Protein AF-A0A8D8DUJ5-F1 (afdb_monomer_lite)

InterPro domains:
  IPR011990 Tetratricopeptide-like helical domain superfamily [SSF48452] (53-82)

Foldseek 3Di:
DDPVVVVVVVLVVVCVVQDDPVCPPPNDVVNVVVSCVVCVVSPVDDDDAADQVQLVVLQVQLVVCVVVVVNVSSLVSLVSSCSRHDPPDPSNVSSVVSD

Secondary structure (DSSP, 8-state):
--HHHHHHHHHHHHHHHHS-GGGGTS--HHHHHHHHHTTGGGT-PPPPPP-HHHHHHHHHHHHHHHHTT-HHHHHHHHHHHHHHSPTT-HHHHHHHHH-

pLDDT: mean 83.49, std 15.04, range [44.81, 98.69]

Sequence (99 aa):
MDQLGTAINTLRSRLDREMPRHRRRNADIVDYRDFIAQRDALINVPEVAKSNELADRHRQHGNRAYAAKRFDEALLQYNQSICFAERGSKQLGMGYANR

Organism: Culex pipiens (NCBI:txid7175)

Structure (mmCIF, N/CA/C/O backbone):
data_AF-A0A8D8DUJ5-F1
#
_entry.id   AF-A0A8D8DUJ5-F1
#
loop_
_atom_site.group_PDB
_atom_site.id
_atom_site.type_symbol
_atom_site.label_atom_id
_atom_site.label_alt_id
_atom_site.label_comp_id
_atom_site.label_asym_id
_atom_site.label_entity_id
_atom_site.label_seq_id
_atom_site.pdbx_PDB_ins_code
_atom_site.Cartn_x
_atom_site.Cartn_y
_atom_site.Cartn_z
_atom_site.occupancy
_atom_site.B_iso_or_equiv
_atom_site.auth_seq_id
_atom_site.auth_comp_id
_atom_site.auth_asym_id
_atom_site.auth_atom_id
_atom_site.pdbx_PDB_model_num
ATOM 1 N N . MET A 1 1 ? -11.734 -10.640 -5.998 1.00 44.81 1 MET A N 1
ATOM 2 C CA . MET A 1 1 ? -10.548 -11.269 -6.616 1.00 44.81 1 MET A CA 1
ATOM 3 C C . MET A 1 1 ? -9.896 -10.201 -7.469 1.00 44.81 1 MET A C 1
ATOM 5 O O . MET A 1 1 ? -10.455 -9.814 -8.483 1.00 44.81 1 MET A O 1
ATOM 9 N N . ASP A 1 2 ? -8.853 -9.596 -6.915 1.00 58.16 2 ASP A N 1
ATOM 10 C CA . ASP A 1 2 ? -8.398 -8.236 -7.207 1.00 58.16 2 ASP A CA 1
ATOM 11 C C . ASP A 1 2 ? -7.586 -8.171 -8.515 1.00 58.16 2 ASP A C 1
ATOM 13 O O . ASP A 1 2 ? -6.644 -8.947 -8.692 1.00 58.16 2 ASP A O 1
ATOM 17 N N . GLN A 1 3 ? -7.939 -7.264 -9.436 1.00 55.00 3 GLN A N 1
ATOM 18 C CA . GLN A 1 3 ? -7.257 -7.101 -10.734 1.00 55.00 3 GLN A CA 1
ATOM 19 C C . GLN A 1 3 ? -5.748 -6.848 -10.563 1.00 55.00 3 GLN A C 1
ATOM 21 O O . GLN A 1 3 ? -4.942 -7.281 -11.390 1.00 55.00 3 GLN A O 1
ATOM 26 N N . LEU A 1 4 ? -5.361 -6.231 -9.442 1.00 52.94 4 LEU A N 1
ATOM 27 C CA . LEU A 1 4 ? -3.974 -5.988 -9.056 1.00 52.94 4 LEU A CA 1
ATOM 28 C C . LEU A 1 4 ? -3.201 -7.291 -8.778 1.00 52.94 4 LEU A C 1
ATOM 30 O O . LEU A 1 4 ? -2.063 -7.453 -9.220 1.00 52.94 4 LEU A O 1
ATOM 34 N N . GLY A 1 5 ? -3.836 -8.257 -8.105 1.00 62.81 5 GLY A N 1
ATOM 35 C CA . GLY A 1 5 ? -3.246 -9.570 -7.834 1.00 62.81 5 GLY A CA 1
ATOM 36 C C . GLY A 1 5 ? -2.992 -10.358 -9.118 1.00 62.81 5 GLY A C 1
ATOM 37 O O . GLY A 1 5 ? -1.948 -10.995 -9.268 1.00 62.81 5 GLY A O 1
ATOM 38 N N . THR A 1 6 ? -3.901 -10.261 -10.090 1.00 69.69 6 THR A N 1
ATOM 39 C CA . THR A 1 6 ? -3.722 -10.878 -11.411 1.00 69.69 6 THR A CA 1
ATOM 40 C C . THR A 1 6 ? -2.583 -10.217 -12.191 1.00 69.69 6 THR A C 1
ATOM 42 O O . THR A 1 6 ? -1.768 -10.924 -12.787 1.00 69.69 6 THR A O 1
ATOM 45 N N . ALA A 1 7 ? -2.463 -8.887 -12.147 1.00 67.19 7 ALA A N 1
ATOM 46 C CA . ALA A 1 7 ? -1.392 -8.153 -12.825 1.00 67.19 7 ALA A CA 1
ATOM 47 C C . ALA A 1 7 ? -0.002 -8.498 -12.261 1.00 67.19 7 ALA A C 1
ATOM 49 O O . ALA A 1 7 ? 0.905 -8.837 -13.022 1.00 67.19 7 ALA A O 1
ATOM 50 N N . ILE A 1 8 ? 0.150 -8.511 -10.932 1.00 69.12 8 ILE A N 1
ATOM 51 C CA . ILE A 1 8 ? 1.406 -8.887 -10.261 1.00 69.12 8 ILE A CA 1
ATOM 52 C C . ILE A 1 8 ? 1.779 -10.339 -10.568 1.00 69.12 8 ILE A C 1
ATOM 54 O O . ILE A 1 8 ? 2.925 -10.623 -10.914 1.00 69.12 8 ILE A O 1
ATOM 58 N N . ASN A 1 9 ? 0.821 -11.268 -10.501 1.00 75.00 9 ASN A N 1
ATOM 59 C CA . ASN A 1 9 ? 1.080 -12.671 -10.826 1.00 75.00 9 ASN A CA 1
ATOM 60 C C . ASN A 1 9 ? 1.467 -12.866 -12.298 1.00 75.00 9 ASN A C 1
ATOM 62 O O . ASN A 1 9 ? 2.311 -13.711 -12.603 1.00 75.00 9 ASN A O 1
ATOM 66 N N . THR A 1 10 ? 0.898 -12.066 -13.201 1.00 77.50 10 THR A N 1
ATOM 67 C CA . THR A 1 10 ? 1.243 -12.066 -14.629 1.00 77.50 10 THR A CA 1
ATOM 68 C C . THR A 1 10 ? 2.662 -11.552 -14.849 1.00 77.50 10 THR A C 1
ATOM 70 O O . THR A 1 10 ? 3.446 -12.203 -15.542 1.00 77.50 10 THR A O 1
ATOM 73 N N . LEU A 1 11 ? 3.027 -10.434 -14.213 1.00 72.00 11 LEU A N 1
ATOM 74 C CA . LEU A 1 11 ? 4.386 -9.891 -14.258 1.00 72.00 11 LEU A CA 1
ATOM 75 C C . LEU A 1 11 ? 5.403 -10.886 -13.694 1.00 72.00 11 LEU A C 1
ATOM 77 O O . LEU A 1 11 ? 6.410 -11.158 -14.344 1.00 72.00 11 LEU A O 1
ATOM 81 N N . ARG A 1 12 ? 5.105 -11.501 -12.543 1.00 73.50 12 ARG A N 1
ATOM 82 C CA . ARG A 1 12 ? 5.962 -12.518 -11.923 1.00 73.50 12 ARG A CA 1
ATOM 83 C C . ARG A 1 12 ? 6.143 -13.734 -12.827 1.00 73.50 12 ARG A C 1
ATOM 85 O O . ARG A 1 12 ? 7.270 -14.143 -13.071 1.00 73.50 12 ARG A O 1
ATOM 92 N N . SER A 1 13 ? 5.054 -14.257 -13.387 1.00 78.75 13 SER A N 1
ATOM 93 C CA . SER A 1 13 ? 5.100 -15.413 -14.294 1.00 78.75 13 SER A CA 1
ATOM 94 C C . SER A 1 13 ? 5.884 -15.108 -15.572 1.00 78.75 13 SER A C 1
ATOM 96 O O . SER A 1 13 ? 6.636 -15.951 -16.062 1.00 78.75 13 SER A O 1
ATOM 98 N N . ARG A 1 14 ? 5.745 -13.890 -16.112 1.00 74.75 14 ARG A N 1
ATOM 99 C CA . ARG A 1 14 ? 6.528 -13.434 -17.264 1.00 74.75 14 ARG A CA 1
ATOM 100 C C . ARG A 1 14 ? 8.009 -13.334 -16.908 1.00 74.75 14 ARG A C 1
ATOM 102 O O . ARG A 1 14 ? 8.826 -13.870 -17.645 1.00 74.75 14 ARG A O 1
ATOM 109 N N . LEU A 1 15 ? 8.349 -12.712 -15.781 1.00 73.31 15 LEU A N 1
ATOM 110 C CA . LEU A 1 15 ? 9.727 -12.611 -15.302 1.00 73.31 15 LEU A CA 1
ATOM 111 C C . LEU A 1 15 ? 10.351 -14.000 -15.106 1.00 73.31 15 LEU A C 1
ATOM 113 O O . LEU A 1 15 ? 11.453 -14.253 -15.582 1.00 73.31 15 LEU A O 1
ATOM 117 N N . ASP A 1 16 ? 9.617 -14.921 -14.482 1.00 74.62 16 ASP A N 1
ATOM 118 C CA . ASP A 1 16 ? 10.046 -16.301 -14.246 1.00 74.62 16 ASP A CA 1
ATOM 119 C C . ASP A 1 16 ? 10.341 -17.073 -15.535 1.00 74.62 16 ASP A C 1
ATOM 121 O O . ASP A 1 16 ? 11.272 -17.882 -15.562 1.00 74.62 16 ASP A O 1
ATOM 125 N N . ARG A 1 17 ? 9.543 -16.833 -16.582 1.00 75.69 17 ARG A N 1
ATOM 126 C CA . ARG A 1 17 ? 9.692 -17.461 -17.899 1.00 75.69 17 ARG A CA 1
ATOM 127 C C . ARG A 1 17 ? 10.866 -16.885 -18.684 1.00 75.69 17 ARG A C 1
ATOM 129 O O . ARG A 1 17 ? 11.576 -17.636 -19.343 1.00 75.69 17 ARG A O 1
ATOM 136 N N . GLU A 1 18 ? 11.037 -15.568 -18.647 1.00 73.94 18 GLU A N 1
ATOM 137 C CA . GLU A 1 18 ? 12.080 -14.871 -19.405 1.00 73.94 18 GLU A CA 1
ATOM 138 C C . GLU A 1 18 ? 13.465 -15.011 -18.746 1.00 73.94 18 GLU A C 1
ATOM 140 O O . GLU A 1 18 ? 14.479 -14.945 -19.437 1.00 73.94 18 GLU A O 1
ATOM 145 N N . MET A 1 19 ? 13.529 -15.236 -17.427 1.00 69.56 19 MET A N 1
ATOM 146 C CA . MET A 1 19 ? 14.787 -15.413 -16.694 1.00 69.56 19 MET A CA 1
ATOM 147 C C . MET A 1 19 ? 15.413 -16.805 -16.925 1.00 69.56 19 MET A C 1
ATOM 149 O O . MET A 1 19 ? 14.788 -17.824 -16.610 1.00 69.56 19 MET A O 1
ATOM 153 N N . PRO A 1 20 ? 16.681 -16.901 -17.381 1.00 64.12 20 PRO A N 1
ATOM 154 C CA . PRO A 1 20 ? 17.355 -18.185 -17.578 1.00 64.12 20 PRO A CA 1
ATOM 155 C C . PRO A 1 20 ? 17.491 -18.986 -16.270 1.00 64.12 20 PRO A C 1
ATOM 157 O O . PRO A 1 20 ? 18.001 -18.483 -15.268 1.00 64.12 20 PRO A O 1
ATOM 160 N N . ARG A 1 21 ? 17.104 -20.271 -16.289 1.00 58.84 21 ARG A N 1
ATOM 161 C CA . ARG A 1 21 ? 17.084 -21.173 -15.112 1.00 58.84 21 ARG A CA 1
ATOM 162 C C . ARG A 1 21 ? 18.430 -21.279 -14.367 1.00 58.84 21 ARG A C 1
ATOM 164 O O . ARG A 1 21 ? 18.438 -21.430 -13.150 1.00 58.84 21 ARG A O 1
ATOM 171 N N . HIS A 1 22 ? 19.549 -21.132 -15.075 1.00 53.88 22 HIS A N 1
ATOM 172 C CA . HIS A 1 22 ? 20.931 -21.188 -14.567 1.00 53.88 22 HIS A CA 1
ATOM 173 C C . HIS A 1 22 ? 21.312 -19.985 -13.681 1.00 53.88 22 HIS A C 1
ATOM 175 O O . HIS A 1 22 ? 22.182 -20.102 -12.824 1.00 53.88 22 HIS A O 1
ATOM 181 N N . ARG A 1 23 ? 20.626 -18.841 -13.826 1.00 54.72 23 ARG A N 1
ATOM 182 C CA . ARG A 1 23 ? 20.873 -17.621 -13.033 1.00 54.72 23 ARG A CA 1
ATOM 183 C C . ARG A 1 23 ? 20.182 -17.621 -11.668 1.00 54.72 23 ARG A C 1
ATOM 185 O O . ARG A 1 23 ? 20.319 -16.669 -10.918 1.00 54.72 23 ARG A O 1
ATOM 192 N N . ARG A 1 24 ? 19.438 -18.673 -11.311 1.00 57.41 24 ARG A N 1
ATOM 193 C CA . ARG A 1 24 ? 18.707 -18.734 -10.029 1.00 57.41 24 ARG A CA 1
ATOM 194 C C . ARG A 1 24 ? 19.582 -19.092 -8.823 1.00 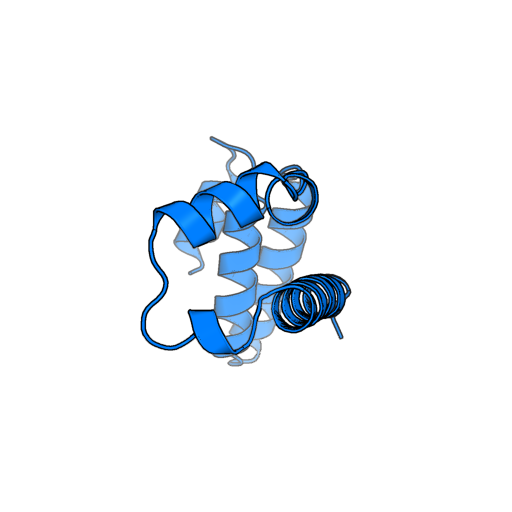57.41 24 ARG A C 1
ATOM 196 O O . ARG A 1 24 ? 19.110 -18.955 -7.702 1.00 57.41 24 ARG A O 1
ATOM 203 N N . ARG A 1 25 ? 20.816 -19.574 -9.032 1.00 55.25 25 ARG A N 1
ATOM 204 C CA . ARG A 1 25 ? 21.679 -20.068 -7.940 1.00 55.25 25 ARG A CA 1
ATOM 205 C C . ARG A 1 25 ? 22.986 -19.296 -7.745 1.00 55.25 25 ARG A C 1
ATOM 207 O O . ARG A 1 25 ? 23.362 -19.125 -6.600 1.00 55.25 25 ARG A O 1
ATOM 214 N N . ASN A 1 26 ? 23.605 -18.791 -8.817 1.00 54.16 26 ASN A N 1
ATOM 215 C CA . ASN A 1 26 ? 24.830 -17.972 -8.800 1.00 54.16 26 ASN A CA 1
ATOM 216 C C . ASN A 1 26 ? 24.741 -16.894 -9.897 1.00 54.16 26 ASN A C 1
ATOM 218 O O . ASN A 1 26 ? 25.471 -16.951 -10.884 1.00 54.16 26 ASN A O 1
ATOM 222 N N . ALA A 1 27 ? 23.772 -15.980 -9.808 1.00 59.56 27 ALA A N 1
ATOM 223 C CA . ALA A 1 27 ? 23.623 -14.946 -10.830 1.00 59.56 27 ALA A CA 1
ATOM 224 C C . ALA A 1 27 ? 24.824 -13.993 -10.764 1.00 59.56 27 ALA A C 1
ATOM 226 O O . ALA A 1 27 ? 24.977 -13.265 -9.783 1.00 59.56 27 ALA A O 1
ATOM 227 N N . ASP A 1 28 ? 25.662 -13.992 -11.799 1.00 73.75 28 ASP A N 1
ATOM 228 C CA . ASP A 1 28 ? 26.586 -12.887 -12.019 1.00 73.75 28 ASP A CA 1
ATOM 229 C C . ASP A 1 28 ? 25.745 -11.600 -12.141 1.00 73.75 28 ASP A C 1
ATOM 231 O O . ASP A 1 28 ? 24.745 -11.534 -12.866 1.00 73.75 28 ASP A O 1
ATOM 235 N N . ILE A 1 29 ? 26.091 -10.592 -11.343 1.00 74.31 29 ILE A N 1
ATOM 236 C CA . ILE A 1 29 ? 25.377 -9.317 -11.287 1.00 74.31 29 ILE A CA 1
ATOM 237 C C . ILE A 1 29 ? 25.372 -8.607 -12.646 1.00 74.31 29 ILE A C 1
ATOM 239 O O . ILE A 1 29 ? 24.409 -7.907 -12.960 1.00 74.31 29 ILE A O 1
ATOM 243 N N . VAL A 1 30 ? 26.404 -8.824 -13.467 1.00 77.25 30 VAL A N 1
ATOM 244 C CA . VAL A 1 30 ? 26.509 -8.304 -14.836 1.00 77.25 30 VAL A CA 1
ATOM 245 C C . VAL A 1 30 ? 25.399 -8.890 -15.697 1.00 77.25 30 VAL A C 1
ATOM 247 O O . VAL A 1 30 ? 24.645 -8.171 -16.342 1.00 77.25 30 VAL A O 1
ATOM 250 N N . ASP A 1 31 ? 25.227 -10.198 -15.603 1.00 74.75 31 ASP A N 1
ATOM 251 C CA . ASP A 1 31 ? 24.221 -10.978 -16.303 1.00 74.75 31 ASP A CA 1
ATOM 252 C C . ASP A 1 31 ? 22.792 -10.525 -15.951 1.00 74.75 31 ASP A C 1
ATOM 254 O O . ASP A 1 31 ? 21.932 -10.360 -16.828 1.00 74.75 31 ASP A O 1
ATOM 258 N N . TYR A 1 32 ? 22.534 -10.308 -14.657 1.00 74.44 32 TYR A N 1
ATOM 259 C CA . TYR A 1 32 ? 21.270 -9.755 -14.173 1.00 74.44 32 TYR A CA 1
ATOM 260 C C . TYR A 1 32 ? 21.050 -8.336 -14.704 1.00 74.44 32 TYR A C 1
ATOM 262 O O . TYR A 1 32 ? 20.016 -8.071 -15.315 1.00 74.44 32 TYR A O 1
ATOM 270 N N . ARG A 1 33 ? 22.034 -7.447 -14.534 1.00 76.88 33 ARG A N 1
ATOM 271 C CA . ARG A 1 33 ? 21.971 -6.057 -14.998 1.00 76.88 33 ARG A CA 1
ATOM 272 C C . ARG A 1 33 ? 21.699 -5.977 -16.497 1.00 76.88 33 ARG A C 1
ATOM 274 O O . ARG A 1 33 ? 20.827 -5.218 -16.902 1.00 76.88 33 ARG A O 1
ATOM 281 N N . ASP A 1 34 ? 22.396 -6.763 -17.308 1.00 80.38 34 ASP A N 1
ATOM 282 C CA . ASP A 1 34 ? 22.255 -6.736 -18.763 1.00 80.38 34 ASP A CA 1
ATOM 283 C C . ASP A 1 34 ? 20.875 -7.261 -19.193 1.00 80.38 34 ASP A C 1
ATOM 285 O O . ASP A 1 34 ? 20.254 -6.716 -20.104 1.00 80.38 34 ASP A O 1
ATOM 289 N N . PHE A 1 35 ? 20.336 -8.262 -18.488 1.00 78.00 35 PHE A N 1
ATOM 290 C CA . PHE A 1 35 ? 18.966 -8.731 -18.712 1.00 78.00 35 PHE A CA 1
ATOM 291 C C . PHE A 1 35 ? 17.917 -7.673 -18.369 1.00 78.00 35 PHE A C 1
ATOM 293 O O . PHE A 1 35 ? 16.971 -7.492 -19.136 1.00 78.00 35 PHE A O 1
ATOM 300 N N . ILE A 1 36 ? 18.091 -6.980 -17.241 1.00 77.44 36 ILE A N 1
ATOM 301 C CA . ILE A 1 36 ? 17.231 -5.872 -16.823 1.00 77.44 36 ILE A CA 1
ATOM 302 C C . ILE A 1 36 ? 17.311 -4.718 -17.832 1.00 77.44 36 ILE A C 1
ATOM 304 O O . ILE A 1 36 ? 16.272 -4.249 -18.291 1.00 77.44 36 ILE A O 1
ATOM 308 N N . ALA A 1 37 ? 18.515 -4.316 -18.242 1.00 78.50 37 ALA A N 1
ATOM 309 C CA . ALA A 1 37 ? 18.730 -3.225 -19.192 1.00 78.50 37 ALA A CA 1
ATOM 310 C C . ALA A 1 37 ? 18.078 -3.496 -20.559 1.00 78.50 37 ALA A C 1
ATOM 312 O O 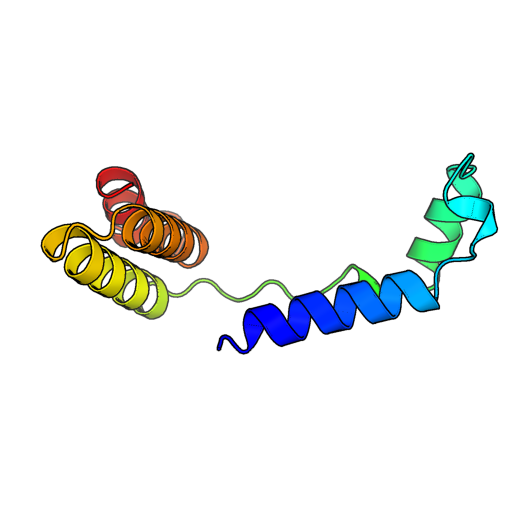. ALA A 1 37 ? 17.543 -2.588 -21.187 1.00 78.50 37 ALA A O 1
ATOM 313 N N . GLN A 1 38 ? 18.064 -4.755 -21.008 1.00 79.69 38 GLN A N 1
ATOM 314 C CA . GLN A 1 38 ? 17.403 -5.159 -22.255 1.00 79.69 38 GLN A CA 1
ATOM 315 C C . GLN A 1 38 ? 15.873 -5.255 -22.138 1.00 79.69 38 GLN A C 1
ATOM 317 O O . GLN A 1 38 ? 15.185 -5.379 -23.151 1.00 79.69 38 GLN A O 1
ATOM 322 N N . ARG A 1 39 ? 15.322 -5.255 -20.919 1.00 76.75 39 ARG A N 1
ATOM 323 C CA . ARG A 1 39 ? 13.900 -5.507 -20.645 1.00 76.75 39 ARG A CA 1
ATOM 324 C C . ARG A 1 39 ? 13.317 -4.465 -19.690 1.00 76.75 39 ARG A C 1
ATOM 326 O O . ARG A 1 39 ? 12.563 -4.821 -18.787 1.00 76.75 39 ARG A O 1
ATOM 333 N N . ASP A 1 40 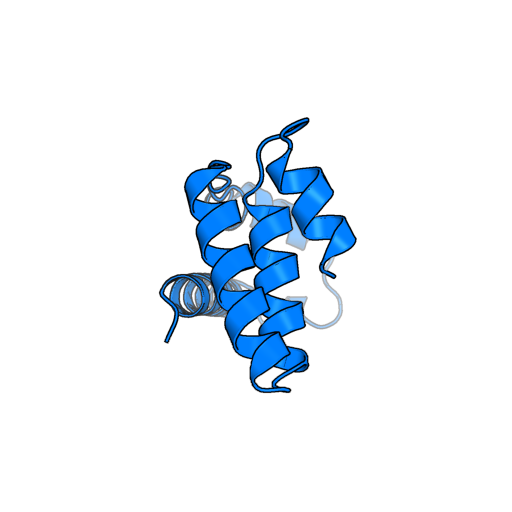? 13.615 -3.187 -19.933 1.00 73.06 40 ASP A N 1
ATOM 334 C CA . ASP A 1 40 ? 13.158 -2.046 -19.118 1.00 73.06 40 ASP A CA 1
ATOM 335 C C . ASP A 1 40 ? 11.651 -2.104 -18.811 1.00 73.06 40 ASP A C 1
ATOM 337 O O . ASP A 1 40 ? 11.233 -1.985 -17.664 1.00 73.06 40 ASP A O 1
ATOM 341 N N . ALA A 1 41 ? 10.833 -2.462 -19.806 1.00 69.81 41 ALA A N 1
ATOM 342 C CA . ALA A 1 41 ? 9.380 -2.597 -19.672 1.00 69.81 41 ALA A CA 1
ATOM 343 C C . ALA A 1 41 ? 8.899 -3.687 -18.683 1.00 69.81 41 ALA A C 1
ATOM 345 O O . ALA A 1 41 ? 7.706 -3.754 -18.389 1.00 69.81 41 ALA A O 1
ATOM 346 N N . LEU A 1 42 ? 9.775 -4.576 -18.195 1.00 67.75 42 LEU A N 1
ATOM 347 C CA . LEU A 1 42 ? 9.436 -5.542 -17.140 1.00 67.75 42 LEU A CA 1
ATOM 348 C C . LEU A 1 42 ? 9.547 -4.956 -15.729 1.00 67.75 42 LEU A C 1
ATOM 350 O O . LEU A 1 42 ? 8.994 -5.543 -14.800 1.00 67.75 42 LEU A O 1
ATOM 354 N N . ILE A 1 43 ? 10.271 -3.849 -15.561 1.00 71.25 43 ILE A N 1
ATOM 355 C CA . ILE A 1 43 ? 10.622 -3.290 -14.246 1.00 71.25 43 ILE A CA 1
ATOM 356 C C . ILE A 1 43 ? 10.127 -1.861 -14.116 1.00 71.25 43 ILE A C 1
ATOM 358 O O . ILE A 1 43 ? 9.612 -1.477 -13.069 1.00 71.25 43 ILE A O 1
ATOM 362 N N . ASN A 1 44 ? 10.246 -1.092 -15.192 1.00 74.00 44 ASN A N 1
ATOM 363 C CA . ASN A 1 44 ? 9.767 0.269 -15.296 1.00 74.00 44 ASN A CA 1
ATOM 364 C C . ASN A 1 44 ? 8.257 0.262 -15.573 1.00 74.00 44 ASN A C 1
ATOM 366 O O . ASN A 1 44 ? 7.774 0.597 -16.655 1.00 74.00 44 ASN A O 1
ATOM 370 N N . VAL A 1 45 ? 7.508 -0.246 -14.595 1.00 72.69 45 VAL A N 1
ATOM 371 C CA . VAL A 1 45 ? 6.048 -0.265 -14.615 1.00 72.69 45 VAL A CA 1
ATOM 372 C C . VAL A 1 45 ? 5.565 1.114 -14.165 1.00 72.69 45 VAL A C 1
ATOM 374 O O . VAL A 1 45 ? 6.045 1.595 -13.136 1.00 72.69 45 VAL A O 1
ATOM 377 N N . PRO A 1 46 ? 4.621 1.752 -14.886 1.00 75.94 46 PRO A N 1
ATOM 378 C CA . PRO A 1 46 ? 4.058 3.026 -14.465 1.00 75.94 46 PRO A CA 1
ATOM 379 C C . PRO A 1 46 ? 3.551 2.943 -13.026 1.00 75.94 46 PRO A C 1
ATOM 381 O O . PRO A 1 46 ? 2.747 2.067 -12.694 1.00 75.94 46 PRO A O 1
ATOM 384 N N . GLU A 1 47 ? 4.032 3.847 -12.175 1.00 74.62 47 GLU A N 1
ATOM 385 C CA . GLU A 1 47 ? 3.537 3.950 -10.808 1.00 74.62 47 GLU A CA 1
ATOM 386 C C . GLU A 1 47 ? 2.040 4.274 -10.850 1.00 74.62 47 GLU A C 1
ATOM 388 O O . GLU A 1 47 ? 1.591 5.150 -11.597 1.00 74.62 47 GLU A O 1
ATOM 393 N N . VAL A 1 48 ? 1.247 3.549 -10.061 1.00 79.44 48 VAL A N 1
ATOM 394 C CA . VAL A 1 48 ? -0.181 3.843 -9.947 1.00 79.44 48 VAL A CA 1
ATOM 395 C C . VAL A 1 48 ? -0.332 5.201 -9.272 1.00 79.44 48 VAL A C 1
ATOM 397 O O . VAL A 1 48 ? 0.173 5.411 -8.169 1.00 79.44 48 VAL A O 1
ATOM 400 N N . ALA A 1 49 ? -1.039 6.119 -9.931 1.00 87.62 49 ALA A N 1
ATOM 401 C CA . ALA A 1 49 ? -1.266 7.450 -9.396 1.00 87.62 49 ALA A CA 1
ATOM 402 C C . ALA A 1 49 ? -1.965 7.386 -8.029 1.00 87.62 49 ALA A C 1
ATOM 404 O O . ALA A 1 49 ? -2.918 6.629 -7.815 1.00 87.62 49 ALA A O 1
ATOM 405 N N . LYS A 1 50 ? -1.489 8.221 -7.106 1.00 93.12 50 LYS A N 1
ATOM 406 C CA . LYS A 1 50 ? -2.132 8.432 -5.809 1.00 93.12 50 LYS A CA 1
ATOM 407 C C . LYS A 1 50 ? -3.492 9.102 -6.005 1.0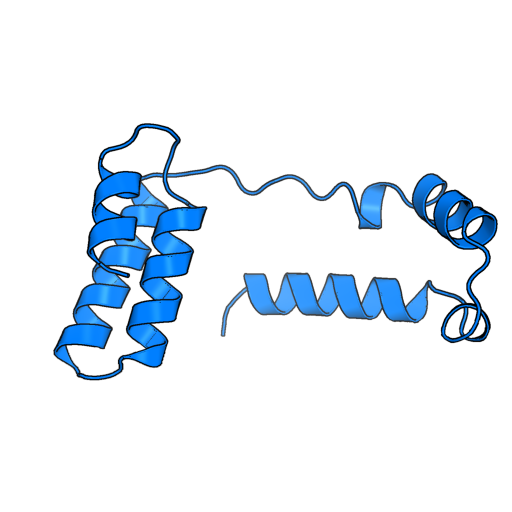0 93.12 50 LYS A C 1
ATOM 409 O O . LYS A 1 50 ? -3.670 9.898 -6.920 1.00 93.12 50 LYS A O 1
ATOM 414 N N . SER A 1 51 ? -4.448 8.763 -5.150 1.00 96.56 51 SER A N 1
ATOM 415 C CA . SER A 1 51 ? -5.802 9.310 -5.147 1.00 96.56 51 SER A CA 1
ATOM 416 C C . SER A 1 51 ? -6.378 9.228 -3.739 1.00 96.56 51 SER A C 1
ATOM 418 O O . SER A 1 51 ? -6.550 8.145 -3.169 1.00 96.56 51 SER A O 1
ATOM 420 N N . ASN A 1 52 ? -6.738 10.384 -3.185 1.00 97.62 52 ASN A N 1
ATOM 421 C CA . ASN A 1 52 ? -7.375 10.457 -1.869 1.00 97.62 52 ASN A CA 1
ATOM 422 C C . ASN A 1 52 ? -8.745 9.765 -1.835 1.00 97.62 52 ASN A C 1
ATOM 424 O O . ASN A 1 52 ? -9.156 9.274 -0.787 1.00 97.62 52 ASN A O 1
ATOM 428 N N . GLU A 1 53 ? -9.436 9.689 -2.971 1.00 97.19 53 GLU A N 1
ATOM 429 C CA . GLU A 1 53 ? -10.721 8.997 -3.100 1.00 97.19 53 GLU A CA 1
ATOM 430 C C . GLU A 1 53 ? -10.542 7.478 -3.021 1.00 97.19 53 GLU A C 1
ATOM 432 O O . GLU A 1 53 ? -11.342 6.783 -2.392 1.00 97.19 53 GLU A O 1
ATOM 437 N N . LEU A 1 54 ? -9.486 6.937 -3.643 1.00 96.00 54 LEU A N 1
ATOM 438 C CA . LEU A 1 54 ? -9.110 5.531 -3.474 1.00 96.00 54 LEU A CA 1
ATOM 439 C C . LEU A 1 54 ? -8.667 5.255 -2.037 1.00 96.00 54 LEU A C 1
ATOM 441 O O . LEU A 1 54 ? -9.130 4.285 -1.435 1.00 96.00 54 LEU A O 1
ATOM 445 N N . ALA A 1 55 ? -7.840 6.132 -1.465 1.00 97.44 55 ALA A N 1
ATOM 446 C CA . ALA A 1 55 ? -7.395 6.011 -0.082 1.00 97.44 55 ALA A CA 1
ATOM 447 C C . ALA A 1 55 ? -8.579 5.956 0.897 1.00 97.44 55 ALA A C 1
ATOM 449 O O . ALA A 1 55 ? -8.658 5.044 1.722 1.00 97.44 55 ALA A O 1
ATOM 450 N N . ASP A 1 56 ? -9.544 6.870 0.765 1.00 98.25 56 ASP A N 1
ATOM 451 C CA . ASP A 1 56 ? -10.716 6.899 1.638 1.00 98.25 56 ASP A CA 1
ATOM 452 C C . ASP A 1 56 ? -11.582 5.643 1.478 1.00 98.25 56 ASP A C 1
ATOM 454 O O . ASP A 1 56 ? -11.996 5.058 2.478 1.00 98.25 56 ASP A O 1
ATOM 458 N N . ARG A 1 57 ? -11.790 5.158 0.245 1.00 98.12 57 ARG A N 1
ATOM 459 C CA . ARG A 1 57 ? -12.533 3.911 -0.007 1.00 98.12 57 ARG A CA 1
ATOM 460 C C . ARG A 1 57 ? -11.911 2.711 0.703 1.00 98.12 57 ARG A C 1
ATOM 462 O O . ARG A 1 57 ? -12.629 1.975 1.386 1.00 98.12 57 ARG A O 1
ATOM 469 N N . HIS A 1 58 ? -10.596 2.537 0.581 1.00 98.06 58 HIS A N 1
ATOM 470 C CA . HIS A 1 58 ? -9.872 1.470 1.272 1.00 98.06 58 HIS A CA 1
ATOM 471 C C . HIS A 1 58 ? -9.951 1.631 2.794 1.00 98.06 58 HIS A C 1
ATOM 473 O O . HIS A 1 58 ? -10.273 0.678 3.500 1.00 98.06 58 HIS A O 1
ATOM 479 N N . ARG A 1 59 ? -9.780 2.851 3.318 1.00 98.19 59 ARG A N 1
ATOM 480 C CA . ARG A 1 59 ? -9.893 3.119 4.759 1.00 98.19 59 ARG A CA 1
ATOM 481 C C . ARG A 1 59 ? -11.294 2.814 5.295 1.00 98.19 59 ARG A C 1
ATOM 483 O O . ARG A 1 59 ? -11.430 2.180 6.338 1.00 98.19 59 ARG A O 1
ATOM 490 N N . GLN A 1 60 ? -12.349 3.206 4.580 1.00 98.44 60 GLN A N 1
ATOM 491 C CA . GLN A 1 60 ? -13.725 2.877 4.956 1.00 98.44 60 GLN A CA 1
ATOM 492 C C . GLN A 1 60 ? -13.987 1.367 4.923 1.00 98.44 60 GLN A C 1
ATOM 494 O O . GLN A 1 60 ? -14.699 0.850 5.786 1.00 98.44 60 GLN A O 1
ATOM 499 N N . HIS A 1 61 ? -13.417 0.643 3.956 1.00 98.31 61 HIS A N 1
ATOM 500 C CA . HIS A 1 61 ? -13.486 -0.818 3.944 1.00 98.31 61 HIS A CA 1
ATOM 501 C C . HIS A 1 61 ? -12.771 -1.419 5.153 1.00 98.31 61 HIS A C 1
ATOM 503 O O . HIS A 1 61 ? -13.347 -2.275 5.825 1.00 98.31 61 HIS A O 1
ATOM 509 N N . GLY A 1 62 ? -11.579 -0.919 5.480 1.00 98.06 62 GLY A N 1
ATOM 510 C CA . GLY A 1 62 ? -10.845 -1.303 6.683 1.00 98.06 62 GLY A CA 1
ATOM 511 C C . GLY A 1 62 ? -11.663 -1.086 7.956 1.00 98.06 62 GLY A C 1
ATOM 512 O O . GLY A 1 62 ? -11.790 -2.009 8.756 1.00 98.06 62 GLY A O 1
ATOM 513 N N . ASN A 1 63 ? -12.339 0.061 8.087 1.00 98.38 63 ASN A N 1
ATOM 514 C CA . ASN A 1 63 ? -13.225 0.344 9.224 1.00 98.38 63 ASN A CA 1
ATOM 515 C C . ASN A 1 63 ? -14.358 -0.689 9.341 1.00 98.38 63 ASN A C 1
ATOM 517 O O . ASN A 1 63 ? -14.654 -1.165 10.438 1.00 98.38 63 ASN A O 1
ATOM 521 N N . ARG A 1 64 ? -14.986 -1.068 8.216 1.00 98.69 64 ARG A N 1
ATOM 522 C CA . ARG A 1 64 ? -16.035 -2.105 8.197 1.00 98.69 64 ARG A CA 1
ATOM 523 C C . ARG A 1 64 ? -15.490 -3.479 8.594 1.00 98.69 64 ARG A C 1
ATOM 525 O O . ARG A 1 64 ? -16.157 -4.207 9.328 1.00 98.69 64 ARG A O 1
ATOM 532 N N . ALA A 1 65 ? -14.297 -3.844 8.127 1.00 98.44 65 ALA A N 1
ATOM 533 C CA . ALA A 1 65 ? -13.643 -5.096 8.504 1.00 98.44 65 ALA A CA 1
ATOM 534 C C . ALA A 1 65 ? -13.265 -5.113 9.995 1.00 98.44 65 ALA A C 1
ATOM 536 O O . ALA A 1 65 ? -13.545 -6.094 10.685 1.00 98.44 65 ALA A O 1
ATOM 537 N N . TYR A 1 66 ? -12.732 -4.003 10.512 1.00 98.06 66 TYR A N 1
ATOM 538 C CA . TYR A 1 66 ? -12.371 -3.839 11.918 1.00 98.06 66 TYR A CA 1
ATOM 539 C C . TYR A 1 66 ? -13.591 -3.956 12.837 1.00 98.06 66 TYR A C 1
ATOM 541 O O . TYR A 1 66 ? -13.564 -4.716 13.803 1.00 98.06 66 TYR A O 1
ATOM 549 N N . ALA A 1 67 ? -14.694 -3.276 12.502 1.00 98.38 67 ALA A N 1
ATOM 550 C CA . ALA A 1 67 ? -15.953 -3.379 13.245 1.00 98.38 67 ALA A CA 1
ATOM 551 C C . ALA A 1 67 ? -16.496 -4.821 13.279 1.00 98.38 67 ALA A C 1
ATOM 553 O O . ALA A 1 67 ? -17.058 -5.257 14.281 1.00 98.38 67 ALA A O 1
ATOM 554 N N . ALA A 1 68 ? -16.265 -5.587 12.209 1.00 98.44 68 ALA A N 1
ATOM 555 C CA . ALA A 1 68 ? -16.589 -7.009 12.120 1.00 98.44 68 ALA A CA 1
ATOM 556 C C . ALA A 1 68 ? -15.526 -7.936 12.753 1.00 98.44 68 ALA A C 1
ATOM 558 O O . ALA A 1 68 ? -15.614 -9.150 12.586 1.00 98.44 68 ALA A O 1
ATOM 559 N N . LYS A 1 69 ? -14.519 -7.390 13.451 1.00 98.06 69 LYS A N 1
ATOM 560 C CA . LYS A 1 69 ? -13.394 -8.117 14.075 1.00 98.06 69 LYS A CA 1
ATOM 561 C C . LYS A 1 69 ? -12.535 -8.935 13.097 1.00 98.06 69 LYS A C 1
ATOM 563 O O . LYS A 1 69 ? -11.830 -9.856 13.499 1.00 98.06 69 LYS A O 1
ATOM 568 N N . ARG A 1 70 ? -12.561 -8.591 11.807 1.00 98.25 70 ARG A N 1
ATOM 569 C CA . ARG A 1 70 ? -11.706 -9.177 10.761 1.00 98.25 70 ARG A CA 1
ATOM 570 C C . ARG A 1 70 ? -10.414 -8.372 10.652 1.00 98.25 70 ARG A C 1
ATOM 572 O O . ARG A 1 70 ? -10.246 -7.568 9.737 1.00 98.25 70 ARG A O 1
ATOM 579 N N . PHE A 1 71 ? -9.532 -8.535 11.634 1.00 96.94 71 PHE A N 1
ATOM 580 C CA . PHE A 1 71 ? -8.385 -7.641 11.818 1.00 96.94 71 PHE A CA 1
ATOM 581 C C . PHE A 1 71 ? -7.342 -7.728 10.700 1.00 96.94 71 PHE A C 1
ATOM 583 O O . PHE A 1 71 ? -6.852 -6.688 10.271 1.00 96.94 71 PHE A O 1
ATOM 590 N N . ASP A 1 72 ? -7.068 -8.917 10.161 1.00 97.50 72 ASP A N 1
ATOM 591 C CA . ASP A 1 72 ? -6.111 -9.072 9.054 1.00 97.50 72 ASP A CA 1
ATOM 592 C C . ASP A 1 72 ? -6.582 -8.348 7.786 1.00 97.50 72 ASP A C 1
ATOM 594 O O . ASP A 1 72 ? -5.812 -7.656 7.118 1.00 97.50 72 ASP A O 1
ATOM 598 N N . GLU A 1 73 ? -7.879 -8.450 7.479 1.00 97.06 73 GLU A N 1
ATOM 599 C CA . GLU A 1 73 ? -8.491 -7.732 6.360 1.00 97.06 73 GLU A CA 1
ATOM 600 C C . GLU A 1 73 ? -8.480 -6.220 6.608 1.00 97.06 73 GLU A C 1
ATOM 602 O O . GLU A 1 73 ? -8.172 -5.451 5.698 1.00 97.06 73 GLU A O 1
ATOM 607 N N . ALA A 1 74 ? -8.768 -5.781 7.837 1.00 97.94 74 ALA A N 1
ATOM 608 C CA . ALA A 1 74 ? -8.709 -4.369 8.196 1.00 97.94 74 ALA A CA 1
ATOM 609 C C . ALA A 1 74 ? -7.297 -3.798 8.008 1.00 97.94 74 ALA A C 1
ATOM 611 O O . ALA A 1 74 ? -7.132 -2.788 7.326 1.00 97.94 74 ALA A O 1
ATOM 612 N N . LEU A 1 75 ? -6.280 -4.486 8.537 1.00 97.69 75 LEU A N 1
ATOM 613 C CA . LEU A 1 75 ? -4.877 -4.097 8.419 1.00 97.69 75 LEU A CA 1
ATOM 614 C C . LEU A 1 75 ? -4.435 -4.012 6.953 1.00 97.69 75 LEU A C 1
ATOM 616 O O . LEU A 1 75 ? -3.792 -3.039 6.554 1.00 97.69 75 LEU A O 1
ATOM 620 N N . LEU A 1 76 ? -4.812 -4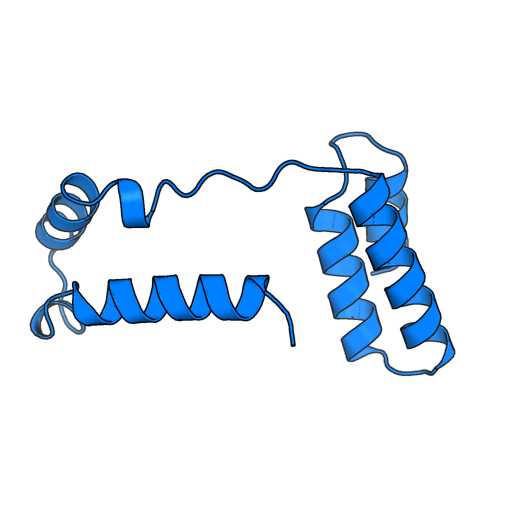.999 6.133 1.00 97.06 76 LEU A N 1
ATOM 621 C CA . LEU A 1 76 ? -4.541 -4.981 4.696 1.00 97.06 76 LEU A CA 1
ATOM 622 C C . LEU A 1 76 ? -5.133 -3.730 4.032 1.00 97.06 76 LEU A C 1
ATOM 624 O O . LEU A 1 76 ? -4.446 -3.044 3.276 1.00 97.06 76 LEU A O 1
ATOM 628 N N . GLN A 1 77 ? -6.388 -3.410 4.337 1.00 97.88 77 GLN A N 1
ATOM 629 C CA . GLN A 1 77 ? -7.098 -2.277 3.746 1.00 97.88 77 GLN A CA 1
ATOM 630 C C . GLN A 1 77 ? -6.553 -0.926 4.222 1.00 97.88 77 GLN A C 1
ATOM 632 O O . GLN A 1 77 ? -6.443 0.009 3.430 1.00 97.88 77 GLN A O 1
ATOM 637 N N . TYR A 1 78 ? -6.127 -0.814 5.481 1.00 98.12 78 TYR A N 1
ATOM 638 C CA . TYR A 1 78 ? -5.457 0.394 5.964 1.00 98.12 78 TYR A CA 1
ATOM 639 C C . TYR A 1 78 ? -4.105 0.606 5.283 1.00 98.12 78 TYR A C 1
ATOM 641 O O . TYR A 1 78 ? -3.827 1.722 4.839 1.00 98.12 78 TYR A O 1
ATOM 649 N N . ASN A 1 79 ? -3.315 -0.453 5.080 1.00 97.25 79 ASN A N 1
ATOM 650 C CA . ASN A 1 79 ? -2.077 -0.366 4.301 1.00 97.25 79 ASN A CA 1
ATOM 651 C C . ASN A 1 79 ? -2.344 0.094 2.862 1.00 97.25 79 ASN A C 1
ATOM 653 O O . ASN A 1 79 ? -1.669 0.998 2.374 1.00 97.25 79 ASN A O 1
ATOM 657 N N . GLN A 1 80 ? -3.368 -0.464 2.207 1.00 95.75 80 GLN A N 1
ATOM 658 C CA . GLN A 1 80 ? -3.783 -0.014 0.876 1.00 95.75 80 GLN A CA 1
ATOM 659 C C . GLN A 1 80 ? -4.187 1.468 0.882 1.00 95.75 80 GLN A C 1
ATOM 661 O O . GLN A 1 80 ? -3.778 2.212 -0.008 1.00 95.75 80 GLN A O 1
ATOM 666 N N . SER A 1 81 ? -4.904 1.935 1.913 1.00 97.62 81 SER A N 1
ATOM 667 C CA . SER A 1 81 ? -5.258 3.356 2.036 1.00 97.62 81 SER A CA 1
ATOM 668 C C . SER A 1 81 ? -4.030 4.272 2.103 1.00 97.62 81 SER A C 1
ATOM 670 O O . SER A 1 81 ? -4.002 5.304 1.437 1.00 97.62 81 SER A O 1
ATOM 672 N N . ILE A 1 82 ? -2.984 3.866 2.834 1.00 97.06 82 ILE A N 1
ATOM 673 C CA . ILE A 1 82 ? -1.724 4.614 2.953 1.00 97.06 82 ILE A CA 1
ATOM 674 C C . ILE A 1 82 ? -0.999 4.664 1.600 1.00 97.06 82 ILE A C 1
ATOM 676 O O . ILE A 1 82 ? -0.489 5.720 1.222 1.00 97.06 82 ILE A O 1
ATOM 680 N N . CYS A 1 83 ? -0.974 3.555 0.851 1.00 94.81 83 CYS A N 1
ATOM 681 C CA . CYS A 1 83 ? -0.342 3.492 -0.470 1.00 94.81 83 CYS A CA 1
ATOM 682 C C . CYS A 1 83 ? -0.983 4.465 -1.472 1.00 94.81 83 CYS A C 1
ATOM 684 O O . CYS A 1 83 ? -0.262 5.144 -2.204 1.00 94.81 83 CYS A O 1
ATOM 686 N N . PHE A 1 84 ? -2.316 4.568 -1.478 1.00 96.06 84 PHE A N 1
ATOM 687 C CA . PHE A 1 84 ? -3.035 5.447 -2.404 1.00 96.06 84 PHE A CA 1
ATOM 688 C C . PHE A 1 84 ? -3.112 6.906 -1.952 1.00 96.06 84 PHE A C 1
ATOM 690 O O . PHE A 1 84 ? -3.382 7.770 -2.781 1.00 96.06 84 PHE A O 1
ATOM 697 N N . ALA A 1 85 ? -2.881 7.215 -0.676 1.00 97.38 85 ALA A N 1
ATOM 698 C CA . ALA A 1 85 ? -3.022 8.578 -0.181 1.00 97.38 85 ALA A CA 1
ATOM 699 C C . ALA A 1 85 ? -1.990 9.531 -0.805 1.00 97.38 85 ALA A C 1
ATOM 701 O O . ALA A 1 85 ? -0.781 9.254 -0.849 1.00 97.38 85 ALA A O 1
ATOM 702 N N . GLU A 1 86 ? -2.469 10.696 -1.247 1.00 96.75 86 GLU A N 1
ATOM 703 C CA . GLU A 1 86 ? -1.615 11.758 -1.765 1.00 96.75 86 GLU A CA 1
ATOM 704 C C . GLU A 1 86 ? -0.694 12.289 -0.666 1.00 96.75 86 GLU A C 1
ATOM 706 O O . GLU A 1 86 ? -1.037 12.316 0.524 1.00 96.75 86 GLU A O 1
ATOM 711 N N . ARG A 1 87 ? 0.505 12.722 -1.064 1.00 94.69 87 ARG A N 1
ATOM 712 C CA . ARG A 1 87 ? 1.507 13.234 -0.128 1.00 94.69 87 ARG A CA 1
ATOM 713 C C . ARG A 1 87 ? 0.970 14.476 0.590 1.00 94.69 87 ARG A C 1
ATOM 715 O O . ARG A 1 87 ? 0.494 15.401 -0.051 1.00 94.69 87 ARG A O 1
ATOM 722 N N . GLY A 1 88 ? 1.081 14.496 1.919 1.00 95.31 88 GLY A N 1
ATOM 723 C CA . GLY A 1 88 ? 0.620 15.619 2.746 1.00 95.31 88 GLY A CA 1
ATOM 724 C C . GLY A 1 88 ? -0.901 15.714 2.911 1.00 95.31 88 GLY A C 1
ATOM 725 O O . GLY A 1 88 ? -1.378 16.617 3.591 1.00 95.31 88 GLY A O 1
ATOM 726 N N . SER A 1 89 ? -1.671 14.789 2.331 1.00 97.25 89 SER A N 1
ATOM 727 C CA . SER A 1 89 ? -3.123 14.768 2.497 1.00 97.25 89 SER A CA 1
ATOM 728 C C . SER A 1 89 ? -3.529 14.351 3.913 1.00 97.25 89 SER A C 1
ATOM 730 O O . SER A 1 89 ? -2.852 13.570 4.589 1.00 97.25 89 SER A O 1
ATOM 732 N N . LYS A 1 90 ? -4.719 14.789 4.337 1.00 96.94 90 LYS A N 1
ATOM 733 C CA . LYS A 1 90 ? -5.359 14.289 5.563 1.00 96.94 90 LYS A CA 1
ATOM 734 C C . LYS A 1 90 ? -5.562 12.769 5.519 1.00 96.94 90 LYS A C 1
ATOM 736 O O . LYS A 1 90 ? -5.468 12.113 6.554 1.00 96.94 90 LYS A O 1
ATOM 741 N N . GLN A 1 91 ? -5.830 12.211 4.335 1.00 97.44 91 GLN A N 1
ATOM 742 C CA . GLN A 1 91 ? -6.045 10.773 4.158 1.00 97.44 91 GLN A CA 1
ATOM 743 C C . GLN A 1 91 ? -4.816 9.958 4.558 1.00 97.44 91 GLN A C 1
ATOM 745 O O . GLN A 1 91 ? -4.965 8.928 5.209 1.00 97.44 91 GLN A O 1
ATOM 750 N N . LEU A 1 92 ? -3.610 10.456 4.271 1.00 97.00 92 LEU A N 1
ATOM 751 C CA . LEU A 1 92 ? -2.370 9.797 4.678 1.00 97.00 92 LEU A CA 1
ATOM 752 C C . LEU A 1 92 ? -2.254 9.702 6.208 1.00 97.00 92 LEU A C 1
ATOM 754 O O . LEU A 1 92 ? -1.955 8.636 6.739 1.00 97.00 92 LEU A O 1
ATOM 758 N N . GLY A 1 93 ? -2.538 10.799 6.918 1.00 97.00 93 GLY A N 1
ATOM 759 C CA . GLY A 1 93 ? -2.520 10.821 8.384 1.00 97.00 93 GLY A CA 1
ATOM 760 C C . GLY A 1 93 ? -3.578 9.905 9.004 1.00 97.00 93 GLY A C 1
ATOM 761 O O . GLY A 1 93 ? -3.279 9.160 9.934 1.00 97.00 93 GLY A O 1
ATOM 762 N N . MET A 1 94 ? -4.798 9.907 8.456 1.00 96.81 94 MET A N 1
ATOM 763 C CA . MET A 1 94 ? -5.863 9.010 8.919 1.00 96.81 94 MET A CA 1
ATOM 764 C C . MET A 1 94 ? -5.514 7.537 8.671 1.00 96.81 94 MET A C 1
ATOM 766 O O . MET A 1 94 ? -5.724 6.716 9.553 1.00 96.81 94 MET A O 1
ATOM 770 N N . GLY A 1 95 ? -4.929 7.202 7.517 1.00 95.56 95 GLY A N 1
ATOM 771 C CA . GLY A 1 95 ? -4.480 5.841 7.216 1.00 95.56 95 GLY A CA 1
ATOM 772 C C . GLY A 1 95 ? -3.490 5.301 8.251 1.00 95.56 95 GLY A C 1
ATOM 773 O O . GLY A 1 95 ? -3.671 4.188 8.737 1.00 95.56 95 GLY A O 1
ATOM 774 N N . TYR A 1 96 ? -2.494 6.100 8.653 1.00 96.81 96 TYR A N 1
ATOM 775 C CA . TYR A 1 96 ? -1.549 5.710 9.707 1.00 96.81 96 TYR A CA 1
ATOM 776 C C . TYR A 1 96 ? -2.194 5.562 11.084 1.00 96.81 96 TYR A C 1
ATOM 778 O O . TYR A 1 96 ? -1.814 4.663 11.819 1.00 96.81 96 TYR A O 1
ATOM 786 N N . ALA A 1 97 ? -3.161 6.412 11.435 1.00 96.75 97 ALA A N 1
ATOM 787 C CA . ALA A 1 97 ? -3.856 6.317 12.721 1.00 96.75 97 ALA A CA 1
ATOM 788 C C . ALA A 1 97 ? -4.745 5.064 12.835 1.00 96.75 97 ALA A C 1
ATOM 790 O O . ALA A 1 97 ? -5.058 4.624 13.937 1.00 96.75 97 ALA A O 1
ATOM 791 N N . ASN A 1 98 ? -5.187 4.525 11.698 1.00 92.81 98 ASN A N 1
ATOM 792 C CA . ASN A 1 98 ? -6.053 3.355 11.614 1.00 92.81 98 ASN A CA 1
ATOM 793 C C . ASN A 1 98 ? -5.289 2.015 11.610 1.00 92.81 98 ASN A C 1
ATOM 795 O O . ASN A 1 98 ? -5.893 0.996 11.945 1.00 92.81 98 ASN A O 1
ATOM 79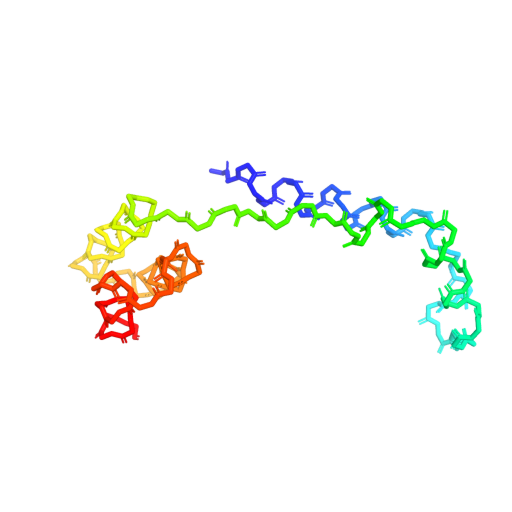9 N N . ARG A 1 99 ? -4.021 2.015 11.182 1.00 81.44 99 ARG A N 1
ATOM 800 C CA . ARG A 1 99 ? -3.160 0.830 11.050 1.00 81.44 99 ARG A CA 1
ATOM 801 C C . ARG A 1 99 ? -2.599 0.389 12.400 1.00 81.44 99 ARG A C 1
ATOM 803 O O . ARG A 1 99 ? -2.602 -0.840 12.628 1.00 81.44 99 ARG A O 1
#

Radius of gyration: 18.28 Å; chains: 1; bounding box: 43×37×36 Å